Protein AF-A0AAD1XT07-F1 (afdb_monomer_lite)

Structure (mmCIF, N/CA/C/O backbone):
data_AF-A0AAD1XT07-F1
#
_entry.id   AF-A0AAD1XT07-F1
#
loop_
_atom_site.group_PDB
_atom_site.id
_atom_site.type_symbol
_atom_site.label_atom_id
_atom_site.label_alt_id
_atom_site.label_comp_id
_atom_site.label_asym_id
_atom_site.label_entity_id
_atom_site.label_seq_id
_atom_site.pdbx_PDB_ins_code
_atom_site.Cartn_x
_atom_site.Cartn_y
_atom_site.Cartn_z
_atom_site.occupancy
_atom_site.B_iso_or_equiv
_atom_site.auth_seq_id
_atom_site.auth_comp_id
_atom_site.auth_asym_id
_atom_site.auth_atom_id
_atom_site.pdbx_PDB_model_num
ATOM 1 N N . MET A 1 1 ? -19.872 -2.589 1.387 1.00 50.25 1 MET A N 1
ATOM 2 C CA . MET A 1 1 ? -18.636 -1.985 0.852 1.00 50.25 1 MET A CA 1
ATOM 3 C C . MET A 1 1 ? -17.507 -2.382 1.775 1.00 50.25 1 MET A C 1
ATOM 5 O O . MET A 1 1 ? -17.682 -2.273 2.985 1.00 50.25 1 MET A O 1
ATOM 9 N N . GLU A 1 2 ? -16.414 -2.900 1.229 1.00 65.00 2 GLU A N 1
ATOM 10 C CA . GLU A 1 2 ? -15.207 -3.196 1.999 1.00 65.00 2 GLU A CA 1
ATOM 11 C C . GLU A 1 2 ? -14.574 -1.876 2.467 1.00 65.00 2 GLU A C 1
ATOM 13 O O . GLU A 1 2 ? -14.536 -0.894 1.723 1.00 65.00 2 GLU A O 1
ATOM 18 N N . LYS A 1 3 ? -14.186 -1.806 3.741 1.00 82.50 3 LYS A N 1
ATOM 19 C CA . LYS A 1 3 ? -13.629 -0.598 4.353 1.00 82.50 3 LYS A CA 1
ATOM 20 C C . LYS A 1 3 ? -12.147 -0.494 3.985 1.00 82.50 3 LYS A C 1
ATOM 22 O O . LYS A 1 3 ? -11.335 -1.230 4.542 1.00 82.50 3 LYS A O 1
ATOM 27 N N . ALA A 1 4 ? -11.799 0.413 3.075 1.00 87.38 4 ALA A N 1
ATOM 28 C CA . ALA A 1 4 ? -10.435 0.557 2.566 1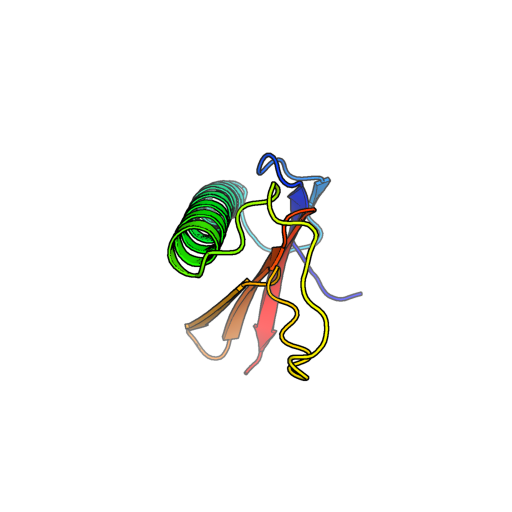.00 87.38 4 ALA A CA 1
ATOM 29 C C . ALA A 1 4 ? -9.928 2.007 2.609 1.00 87.38 4 ALA A C 1
ATOM 31 O O . ALA A 1 4 ? -10.699 2.968 2.510 1.00 87.38 4 ALA A O 1
ATOM 32 N N . LEU A 1 5 ? -8.614 2.131 2.775 1.00 90.50 5 LEU A N 1
ATOM 33 C CA . LEU A 1 5 ? -7.829 3.320 2.484 1.00 90.50 5 LEU A CA 1
ATOM 34 C C . LEU A 1 5 ? -7.291 3.177 1.062 1.00 90.50 5 LEU A C 1
ATOM 36 O O . LEU A 1 5 ? -6.676 2.167 0.729 1.00 90.50 5 LEU A O 1
ATOM 40 N N . VAL A 1 6 ? -7.498 4.199 0.247 1.00 90.44 6 VAL A N 1
ATOM 41 C CA . VAL A 1 6 ? -6.986 4.297 -1.114 1.00 90.44 6 VAL A CA 1
ATOM 42 C C . VAL A 1 6 ? -6.045 5.486 -1.180 1.00 90.44 6 VAL A C 1
ATOM 44 O O . VAL A 1 6 ? -6.427 6.612 -0.846 1.00 90.44 6 VAL A O 1
ATOM 47 N N . LEU A 1 7 ? -4.820 5.218 -1.613 1.00 90.50 7 LEU A N 1
ATOM 48 C CA . LEU A 1 7 ? -3.809 6.213 -1.923 1.00 90.50 7 LEU A CA 1
ATOM 49 C C . LEU A 1 7 ? -3.588 6.258 -3.435 1.00 90.50 7 LEU A C 1
ATOM 51 O O . LEU A 1 7 ? -3.616 5.214 -4.087 1.00 90.50 7 LEU A O 1
ATOM 55 N N . ASP A 1 8 ? -3.327 7.439 -3.982 1.00 88.38 8 ASP A N 1
ATOM 56 C CA . ASP A 1 8 ? -2.800 7.557 -5.343 1.00 88.38 8 ASP A CA 1
ATOM 57 C C . ASP A 1 8 ? -1.316 7.154 -5.401 1.00 88.38 8 ASP A C 1
ATOM 59 O O . ASP A 1 8 ? -0.674 6.865 -4.384 1.00 88.38 8 ASP A O 1
ATOM 63 N N . ASN A 1 9 ? -0.750 7.154 -6.605 1.00 80.69 9 ASN A N 1
ATOM 64 C CA . ASN A 1 9 ? 0.663 6.865 -6.836 1.00 80.69 9 ASN A CA 1
ATOM 65 C C . ASN A 1 9 ? 1.641 7.889 -6.228 1.00 80.69 9 ASN A C 1
ATOM 67 O O . ASN A 1 9 ? 2.829 7.601 -6.112 1.00 80.69 9 ASN A O 1
ATOM 71 N N . THR A 1 10 ? 1.173 9.061 -5.791 1.00 82.75 10 THR A N 1
ATOM 72 C CA . THR A 1 10 ? 1.990 10.035 -5.049 1.00 82.75 10 THR A CA 1
ATOM 73 C C . THR A 1 10 ? 1.987 9.762 -3.540 1.00 82.75 10 THR A C 1
ATOM 75 O O . THR A 1 10 ? 2.774 10.350 -2.781 1.00 82.75 10 THR A O 1
ATOM 78 N N . GLY A 1 11 ? 1.143 8.822 -3.104 1.00 82.81 11 GLY A N 1
ATOM 79 C CA . GLY A 1 11 ? 0.935 8.439 -1.718 1.00 82.81 11 GLY A CA 1
ATOM 80 C C . GLY A 1 11 ? -0.043 9.351 -0.976 1.00 82.81 11 GLY A C 1
ATOM 81 O O . GLY A 1 11 ? -0.027 9.346 0.259 1.00 82.81 11 GLY A O 1
ATOM 82 N N . LEU A 1 12 ? -0.851 10.144 -1.686 1.00 87.81 12 LEU A N 1
ATOM 83 C CA . LEU A 1 12 ? -1.903 10.975 -1.101 1.00 87.81 12 LEU A CA 1
ATOM 84 C C . LEU A 1 12 ? -3.193 10.177 -0.937 1.00 87.81 12 LEU A C 1
ATOM 86 O O . LEU A 1 12 ? -3.537 9.343 -1.767 1.00 87.81 12 LEU A O 1
ATOM 90 N N . VAL A 1 13 ? -3.925 10.456 0.141 1.00 88.94 13 VAL A N 1
ATOM 91 C CA . VAL A 1 13 ? -5.209 9.809 0.428 1.00 88.94 13 VAL A CA 1
ATOM 92 C C . VAL A 1 13 ? -6.277 10.305 -0.545 1.00 88.94 13 VAL A C 1
ATOM 94 O O . VAL A 1 13 ? -6.641 11.477 -0.516 1.00 88.94 13 VAL A O 1
ATOM 97 N N . VAL A 1 14 ? -6.815 9.396 -1.358 1.00 89.81 14 VAL A N 1
ATOM 98 C CA . VAL A 1 14 ? -7.923 9.663 -2.292 1.00 89.81 14 VAL A CA 1
ATOM 99 C C . VAL A 1 14 ? -9.260 9.251 -1.678 1.00 89.81 14 VAL A C 1
ATOM 101 O O . VAL A 1 14 ? -10.282 9.898 -1.890 1.00 89.81 14 VAL A O 1
ATOM 104 N N . GLN A 1 15 ? -9.256 8.186 -0.875 1.00 86.56 15 GLN A N 1
ATOM 105 C CA . GLN A 1 15 ? -10.440 7.701 -0.176 1.00 86.56 15 GLN A CA 1
ATOM 106 C C . GLN A 1 15 ? -10.029 7.055 1.144 1.00 86.56 15 GLN A C 1
ATOM 108 O O . GLN A 1 15 ? -9.130 6.223 1.171 1.00 86.56 15 GLN A O 1
ATOM 113 N N . ASN A 1 16 ? -10.703 7.389 2.243 1.00 85.06 16 ASN A N 1
ATOM 114 C CA . ASN A 1 16 ? -10.519 6.691 3.512 1.00 85.06 16 ASN A CA 1
ATOM 115 C C . ASN A 1 16 ? -11.873 6.286 4.092 1.00 85.06 16 ASN A C 1
ATOM 117 O O . ASN A 1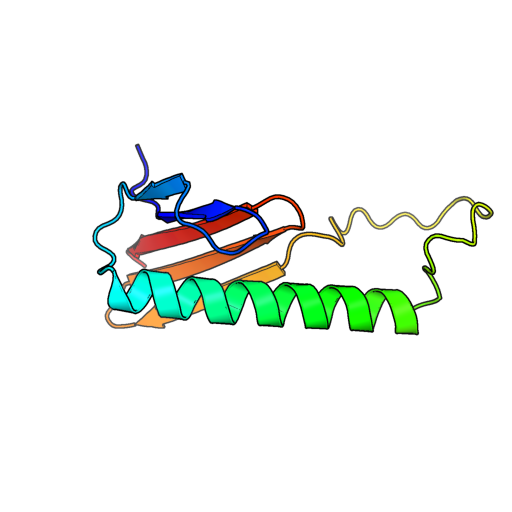 16 ? -12.465 6.999 4.896 1.00 85.06 16 ASN A O 1
ATOM 121 N N . ASN A 1 17 ? -12.348 5.114 3.674 1.00 83.69 17 ASN A N 1
ATOM 122 C CA . ASN A 1 17 ? -13.527 4.467 4.251 1.00 83.69 17 ASN A CA 1
ATOM 123 C C . ASN A 1 17 ? -13.130 3.394 5.279 1.00 83.69 17 ASN A C 1
ATOM 125 O O . ASN A 1 17 ? -13.945 2.543 5.644 1.00 83.69 17 ASN A O 1
ATOM 129 N N . SER A 1 18 ? -11.864 3.401 5.706 1.00 78.44 18 SER A N 1
ATOM 130 C CA . SER A 1 18 ? -11.295 2.441 6.643 1.00 78.44 18 SER A CA 1
ATOM 131 C C . SER A 1 18 ? -11.369 2.921 8.092 1.00 78.44 18 SER A C 1
ATOM 133 O O . SER A 1 18 ? -11.629 4.086 8.372 1.00 78.44 18 SER A O 1
ATOM 135 N N . GLU A 1 19 ? -11.116 2.009 9.031 1.00 75.88 19 GLU A N 1
ATOM 136 C CA . GLU A 1 19 ? -10.868 2.347 10.442 1.00 75.88 19 GLU A CA 1
ATOM 137 C C . GLU A 1 19 ? -9.378 2.665 10.699 1.00 75.88 19 GLU A C 1
ATOM 139 O O . GLU A 1 19 ? -8.922 2.666 11.842 1.00 75.88 19 GLU A O 1
ATOM 144 N N . LEU A 1 20 ? -8.589 2.903 9.642 1.00 81.00 20 LEU A N 1
ATOM 145 C CA . LEU A 1 20 ? -7.169 3.226 9.749 1.00 81.00 20 LEU A CA 1
ATOM 146 C C . LEU A 1 20 ? -7.007 4.703 10.129 1.00 81.00 20 LEU A C 1
ATOM 148 O O . LEU A 1 20 ? -7.542 5.595 9.472 1.00 81.00 20 LEU A O 1
ATOM 152 N N . SER A 1 21 ? -6.235 4.956 11.186 1.00 83.38 21 SER A N 1
ATOM 153 C CA . SER A 1 21 ? -5.881 6.319 11.605 1.00 83.38 21 SER A CA 1
ATOM 154 C C . SER A 1 21 ? -5.010 7.042 10.571 1.00 83.38 21 SER A C 1
ATOM 156 O O . SER A 1 21 ? -4.261 6.401 9.833 1.00 83.38 21 SER A O 1
ATOM 158 N N . ASP A 1 22 ? -5.001 8.378 10.602 1.00 80.00 22 ASP A N 1
ATOM 159 C CA . ASP A 1 22 ? -4.149 9.210 9.733 1.00 80.00 22 ASP A CA 1
ATOM 160 C C . ASP A 1 22 ? -2.657 8.874 9.869 1.00 80.00 22 ASP A C 1
ATOM 162 O O . ASP A 1 22 ? -1.911 8.857 8.889 1.00 80.00 22 ASP A O 1
ATOM 166 N N . LYS A 1 23 ? -2.215 8.533 11.086 1.00 81.75 23 LYS A N 1
ATOM 167 C CA . LYS A 1 23 ? -0.838 8.087 11.341 1.00 81.75 23 LYS A CA 1
ATOM 168 C C . LYS A 1 23 ? -0.518 6.800 10.577 1.00 81.75 23 LYS A C 1
ATOM 170 O O . LYS A 1 23 ? 0.561 6.680 10.004 1.00 81.75 23 LYS A O 1
ATOM 175 N N . LEU A 1 24 ? -1.455 5.853 10.562 1.00 82.75 24 LEU A N 1
ATOM 176 C CA . LEU A 1 24 ? -1.304 4.592 9.843 1.00 82.75 24 LEU A CA 1
ATOM 177 C C . LEU A 1 24 ? -1.387 4.802 8.325 1.00 82.75 24 LEU A C 1
ATOM 179 O O . LEU A 1 24 ? -0.605 4.198 7.596 1.00 82.75 24 LEU A O 1
ATOM 183 N N . ALA A 1 25 ? -2.239 5.717 7.853 1.00 83.19 25 ALA A N 1
ATOM 184 C CA . ALA A 1 25 ? -2.278 6.121 6.448 1.00 83.19 25 ALA A CA 1
ATOM 185 C C . ALA A 1 25 ? -0.932 6.704 5.976 1.00 83.19 25 ALA A C 1
ATOM 187 O O . ALA A 1 25 ? -0.430 6.324 4.918 1.00 83.19 25 ALA A O 1
ATOM 188 N N . GLY A 1 26 ? -0.293 7.546 6.797 1.00 85.75 26 GLY A N 1
ATOM 189 C CA . GLY A 1 26 ? 1.055 8.056 6.531 1.00 85.75 26 GLY A CA 1
ATOM 190 C C . GLY A 1 26 ? 2.115 6.950 6.453 1.00 85.75 26 GLY A C 1
ATOM 191 O O . GLY A 1 26 ? 2.958 6.961 5.557 1.00 85.75 26 GLY A O 1
ATOM 192 N N . SER A 1 27 ? 2.054 5.952 7.340 1.00 88.69 27 SER A N 1
ATOM 193 C CA . SER A 1 27 ? 2.949 4.787 7.271 1.00 88.69 27 SER A CA 1
ATOM 194 C C . SER A 1 27 ? 2.727 3.948 6.007 1.00 88.69 27 SER A C 1
ATOM 196 O O . SER A 1 27 ? 3.699 3.558 5.364 1.00 88.69 27 SER A O 1
ATOM 198 N N . ILE A 1 28 ? 1.472 3.715 5.612 1.00 88.50 28 ILE A N 1
ATOM 199 C CA . ILE A 1 28 ? 1.125 2.972 4.388 1.00 88.50 28 ILE A CA 1
ATOM 200 C C . 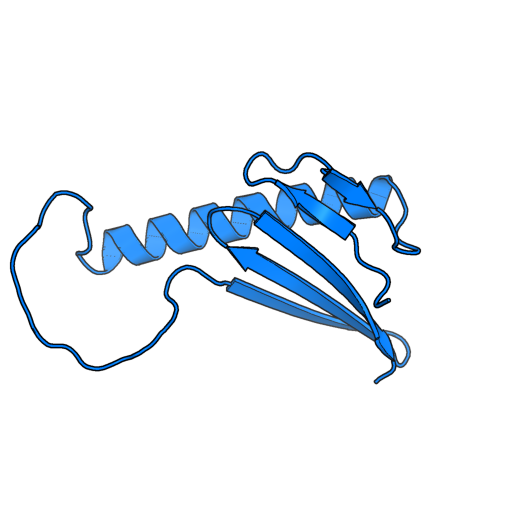ILE A 1 28 ? 1.626 3.712 3.141 1.00 88.50 28 ILE A C 1
ATOM 202 O O . ILE A 1 28 ? 2.154 3.076 2.233 1.00 88.50 28 ILE A O 1
ATOM 206 N N . SER A 1 29 ? 1.550 5.045 3.121 1.00 87.50 29 SER A N 1
ATOM 207 C CA . SER A 1 29 ? 2.123 5.876 2.051 1.00 87.50 29 SER A CA 1
ATOM 208 C C . SER A 1 29 ? 3.639 5.672 1.900 1.00 87.50 29 SER A C 1
ATOM 210 O O . SER A 1 29 ? 4.142 5.499 0.790 1.00 87.50 29 SER A O 1
ATOM 212 N N . GLY A 1 30 ? 4.381 5.600 3.011 1.00 86.44 30 GLY A N 1
ATOM 213 C CA . GLY A 1 30 ? 5.818 5.296 2.983 1.00 86.44 30 GLY A CA 1
ATOM 214 C C . GLY A 1 30 ? 6.138 3.879 2.484 1.00 86.44 30 GLY A C 1
ATOM 215 O O . GLY A 1 30 ? 7.072 3.689 1.701 1.00 86.44 30 GLY A O 1
ATOM 216 N N . ILE A 1 31 ? 5.341 2.891 2.903 1.00 86.31 31 ILE A N 1
ATOM 217 C CA . ILE A 1 31 ? 5.466 1.494 2.456 1.00 86.31 31 ILE A CA 1
ATOM 218 C C . ILE A 1 31 ? 5.205 1.388 0.950 1.00 86.31 31 ILE A C 1
ATOM 220 O O . ILE A 1 31 ? 6.004 0.791 0.235 1.00 86.31 31 ILE A O 1
ATOM 224 N N . SER A 1 32 ? 4.131 2.018 0.469 1.00 84.94 32 SER A N 1
ATOM 225 C CA . SER A 1 32 ? 3.757 2.082 -0.948 1.00 84.94 32 SER A CA 1
ATOM 226 C C . SER A 1 32 ? 4.908 2.582 -1.823 1.00 84.94 32 SER A C 1
ATOM 228 O O . SER A 1 32 ? 5.330 1.892 -2.750 1.00 84.94 32 SER A O 1
ATOM 230 N N . LYS A 1 33 ? 5.507 3.724 -1.46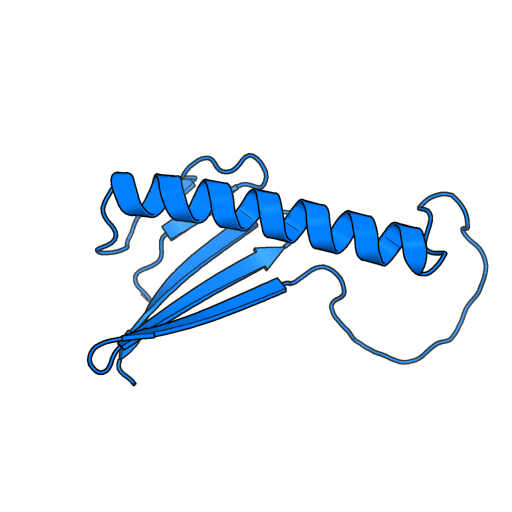0 1.00 84.56 33 LYS A N 1
ATOM 231 C CA . LYS A 1 33 ? 6.650 4.294 -2.192 1.00 84.56 33 LYS A CA 1
ATOM 232 C C . LYS A 1 33 ? 7.852 3.356 -2.221 1.00 84.56 33 LYS A C 1
ATOM 234 O O . LYS A 1 33 ? 8.512 3.232 -3.247 1.00 84.56 33 LYS A O 1
ATOM 239 N N . SER A 1 34 ? 8.123 2.679 -1.107 1.00 86.31 34 SER A N 1
ATOM 240 C CA . SER A 1 34 ? 9.234 1.725 -1.022 1.00 86.31 34 SER A CA 1
ATOM 241 C C . SER A 1 34 ? 8.993 0.508 -1.921 1.00 86.31 34 SER A C 1
ATOM 243 O O . SER A 1 34 ? 9.904 0.060 -2.610 1.00 86.31 34 SER A O 1
ATOM 245 N N . LEU A 1 35 ? 7.758 -0.002 -1.965 1.00 83.00 35 LEU A N 1
ATOM 246 C CA . LEU A 1 35 ? 7.377 -1.108 -2.845 1.00 83.00 35 LEU A CA 1
ATOM 247 C C . LEU A 1 35 ? 7.481 -0.731 -4.327 1.00 83.00 35 LEU A C 1
ATOM 249 O O . LEU A 1 35 ? 8.005 -1.517 -5.111 1.00 83.00 35 LEU A O 1
ATOM 253 N N . GLN A 1 36 ? 7.056 0.477 -4.704 1.00 78.56 36 GLN A N 1
ATOM 254 C CA . GLN A 1 36 ? 7.217 0.980 -6.072 1.00 78.56 36 GLN A CA 1
ATOM 255 C C . GLN A 1 36 ? 8.696 1.094 -6.464 1.00 78.56 36 GLN A C 1
ATOM 257 O O . GLN A 1 36 ? 9.085 0.628 -7.530 1.00 78.56 36 GLN A O 1
ATOM 262 N N . GLN A 1 37 ? 9.549 1.619 -5.578 1.00 83.00 37 GLN A N 1
ATOM 263 C CA . GLN A 1 37 ? 10.995 1.699 -5.820 1.00 83.00 37 GLN A CA 1
ATOM 264 C C . GLN A 1 37 ? 11.645 0.320 -5.999 1.00 83.00 37 GLN A C 1
ATOM 266 O O . GLN A 1 37 ? 12.510 0.153 -6.859 1.00 83.00 37 GLN A O 1
ATOM 271 N N . ILE A 1 38 ? 11.228 -0.676 -5.210 1.00 80.88 38 ILE A N 1
ATOM 272 C CA . ILE A 1 38 ? 11.696 -2.061 -5.356 1.00 80.88 38 ILE A CA 1
ATOM 273 C C . ILE A 1 38 ? 11.243 -2.635 -6.701 1.00 80.88 38 ILE A C 1
ATOM 275 O O . ILE A 1 38 ? 12.055 -3.236 -7.401 1.00 80.88 38 ILE A O 1
ATOM 279 N N . ALA A 1 39 ? 9.987 -2.412 -7.092 1.00 75.75 39 ALA A N 1
ATOM 280 C CA . ALA A 1 39 ? 9.463 -2.867 -8.377 1.00 75.75 39 ALA A CA 1
ATOM 281 C C . ALA A 1 39 ? 10.237 -2.254 -9.558 1.00 75.75 39 ALA A C 1
ATOM 283 O O . ALA A 1 39 ? 10.670 -2.969 -10.459 1.00 75.75 39 ALA A O 1
ATOM 284 N N . GLU A 1 40 ? 10.493 -0.943 -9.523 1.00 77.69 40 GLU A N 1
ATOM 285 C CA . GLU A 1 40 ? 11.318 -0.255 -10.522 1.00 77.69 40 GLU A CA 1
ATOM 286 C C . GLU A 1 40 ? 12.749 -0.801 -10.576 1.00 77.69 40 GLU A C 1
ATOM 288 O O . GLU A 1 40 ? 13.316 -0.955 -11.657 1.00 77.69 40 GLU A O 1
ATOM 293 N N . PHE A 1 41 ? 13.350 -1.091 -9.421 1.00 79.38 41 PHE A N 1
ATOM 294 C CA . PHE A 1 41 ? 14.691 -1.663 -9.342 1.00 79.38 41 PHE A CA 1
ATOM 295 C C . PHE A 1 41 ? 14.754 -3.073 -9.943 1.00 79.38 41 PHE A C 1
ATOM 297 O O . PHE A 1 41 ? 15.654 -3.355 -10.733 1.00 79.38 41 PHE A O 1
ATOM 304 N N . VAL A 1 42 ? 13.788 -3.937 -9.621 1.00 73.06 42 VAL A N 1
ATOM 305 C CA . VAL A 1 42 ? 13.693 -5.292 -10.185 1.00 73.06 42 VAL A CA 1
ATOM 306 C C . VAL A 1 42 ? 13.496 -5.236 -11.701 1.00 73.06 42 VAL A C 1
ATOM 308 O O . VAL A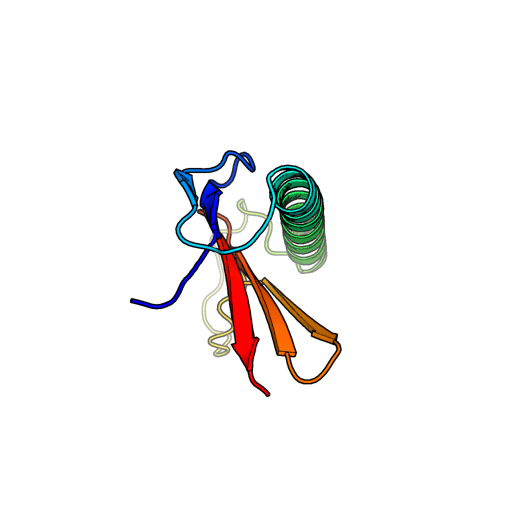 1 42 ? 14.198 -5.937 -12.427 1.00 73.06 42 VAL A O 1
ATOM 311 N N . ASN A 1 43 ? 12.631 -4.345 -12.196 1.00 71.12 43 ASN A N 1
ATOM 312 C CA . ASN A 1 43 ? 12.426 -4.158 -13.636 1.00 71.12 43 ASN A CA 1
ATOM 313 C C . ASN A 1 43 ? 13.707 -3.710 -14.357 1.00 71.12 43 ASN A C 1
ATOM 315 O O . ASN A 1 43 ? 14.014 -4.228 -15.428 1.00 71.12 43 ASN A O 1
ATOM 319 N N . LYS A 1 44 ? 14.500 -2.819 -13.743 1.00 73.12 44 LYS A N 1
ATOM 320 C CA . LYS A 1 44 ? 15.810 -2.400 -14.274 1.00 73.12 44 LYS A CA 1
ATOM 321 C C . LYS A 1 44 ? 16.828 -3.543 -14.319 1.00 73.12 44 LYS A C 1
ATOM 323 O O . LYS A 1 44 ? 17.610 -3.603 -15.261 1.00 73.12 44 LYS A O 1
ATOM 328 N N . ILE A 1 45 ? 16.847 -4.431 -13.319 1.00 73.88 45 ILE A N 1
ATOM 329 C CA . ILE A 1 45 ? 17.758 -5.591 -13.306 1.00 73.88 45 ILE A CA 1
ATOM 330 C C . ILE A 1 45 ? 17.373 -6.608 -14.381 1.00 73.88 45 ILE A C 1
ATOM 332 O O . ILE A 1 45 ? 18.255 -7.162 -15.032 1.00 73.88 45 ILE A O 1
ATOM 336 N N . ASN A 1 46 ? 16.075 -6.837 -14.582 1.00 68.44 46 ASN A N 1
ATOM 337 C CA . ASN A 1 46 ? 15.575 -7.847 -15.513 1.00 68.44 46 ASN A CA 1
ATOM 338 C C . ASN A 1 46 ? 15.699 -7.448 -16.995 1.00 68.44 46 ASN A C 1
ATOM 340 O O . ASN A 1 46 ? 15.199 -8.168 -17.850 1.00 68.44 46 ASN A O 1
ATOM 344 N N . GLY A 1 47 ? 16.343 -6.322 -17.320 1.00 54.97 47 GLY A N 1
ATOM 345 C CA . GLY A 1 47 ? 16.537 -5.888 -18.706 1.00 54.97 47 GLY A CA 1
ATOM 346 C C . GLY A 1 47 ? 15.283 -5.320 -19.374 1.00 54.97 47 GLY A C 1
ATOM 347 O O . GLY A 1 47 ? 15.376 -4.833 -20.492 1.00 54.97 47 GLY A O 1
ATOM 348 N N . ASN A 1 48 ? 14.144 -5.271 -18.672 1.00 56.78 48 ASN A N 1
ATOM 349 C CA . ASN A 1 48 ? 12.944 -4.553 -19.105 1.00 56.78 48 ASN A CA 1
ATOM 350 C C . ASN A 1 48 ? 13.131 -3.048 -18.864 1.00 56.78 48 ASN A C 1
ATOM 352 O O . ASN A 1 48 ? 12.415 -2.410 -18.087 1.00 56.78 48 ASN A O 1
ATOM 356 N N . SER A 1 49 ? 14.151 -2.478 -19.504 1.00 44.81 49 SER A N 1
ATOM 357 C CA . SER A 1 49 ? 14.244 -1.037 -19.668 1.00 44.81 49 SER A CA 1
ATOM 358 C C . SER A 1 49 ? 13.083 -0.612 -20.573 1.00 44.81 49 SER A C 1
ATOM 360 O O . SER A 1 49 ? 12.836 -1.278 -21.578 1.00 44.81 49 SER A O 1
ATOM 362 N N . PRO A 1 50 ? 12.367 0.485 -20.282 1.00 49.84 50 PRO A N 1
ATOM 363 C CA . PRO A 1 50 ? 11.266 0.956 -21.129 1.00 49.84 50 PRO A CA 1
ATOM 364 C C . PRO A 1 50 ? 11.683 1.328 -22.569 1.00 49.84 50 PRO A C 1
ATOM 366 O O . PRO A 1 50 ? 10.816 1.676 -23.368 1.00 49.84 50 PRO A O 1
ATOM 369 N N . ASP A 1 51 ? 12.975 1.233 -22.900 1.00 47.88 51 ASP A N 1
ATOM 370 C CA . ASP A 1 51 ? 13.553 1.552 -24.205 1.00 47.88 51 ASP A CA 1
ATOM 371 C C . ASP A 1 51 ? 13.760 0.341 -25.141 1.00 47.88 51 ASP A C 1
ATOM 373 O O . ASP A 1 51 ? 14.013 0.556 -26.325 1.00 47.88 51 ASP A O 1
ATOM 377 N N . ASP A 1 52 ? 13.596 -0.910 -24.687 1.00 46.34 52 ASP A N 1
ATOM 378 C CA . ASP A 1 52 ? 13.729 -2.092 -25.561 1.00 46.34 52 ASP A CA 1
ATOM 379 C C . ASP A 1 52 ? 12.352 -2.626 -25.991 1.00 46.34 52 ASP A C 1
ATOM 381 O O . ASP A 1 52 ? 11.805 -3.584 -25.451 1.00 46.34 52 ASP A O 1
ATOM 385 N N . GLN A 1 53 ? 11.764 -1.971 -26.998 1.00 49.78 53 GLN A N 1
ATOM 386 C CA . GLN A 1 53 ? 10.529 -2.407 -27.664 1.00 49.78 53 GLN A CA 1
ATOM 387 C C . GLN A 1 53 ? 10.755 -3.497 -28.722 1.00 49.78 53 GLN A C 1
ATOM 389 O O . GLN A 1 53 ? 10.249 -3.373 -29.831 1.00 49.78 53 GLN A O 1
ATOM 394 N N . ASN A 1 54 ? 11.492 -4.563 -28.425 1.00 49.53 54 ASN A N 1
ATOM 395 C CA . ASN A 1 54 ? 11.487 -5.758 -29.270 1.00 49.53 54 ASN A CA 1
ATOM 396 C C . ASN A 1 54 ? 11.863 -6.975 -28.428 1.00 49.53 54 ASN A C 1
ATOM 398 O O . ASN A 1 54 ? 13.033 -7.152 -28.118 1.00 49.53 54 ASN A O 1
ATOM 402 N N . GLU A 1 55 ? 10.881 -7.799 -28.072 1.00 48.06 55 GLU A N 1
ATOM 403 C CA . GLU A 1 55 ? 10.833 -9.220 -28.444 1.00 48.06 55 GLU A CA 1
ATOM 404 C C . GLU A 1 55 ? 9.594 -9.875 -27.810 1.00 48.06 55 GLU A C 1
ATOM 406 O O . GLU A 1 55 ? 9.284 -9.692 -26.633 1.00 48.06 55 GLU A O 1
ATOM 411 N N . GLU A 1 56 ? 8.835 -10.564 -28.661 1.00 58.03 56 GLU A N 1
ATOM 412 C CA . GLU A 1 56 ? 7.629 -11.322 -28.334 1.00 58.03 56 GLU A CA 1
ATOM 413 C C . GLU A 1 56 ? 7.949 -12.602 -27.539 1.00 58.03 56 GLU A C 1
ATOM 415 O O . GLU A 1 56 ? 9.021 -13.190 -27.667 1.00 58.03 56 GLU A O 1
ATOM 420 N N . ASP A 1 57 ? 6.933 -13.051 -26.798 1.00 56.00 57 ASP A N 1
ATOM 421 C CA . ASP A 1 57 ? 6.740 -14.381 -26.212 1.00 56.00 57 ASP A CA 1
ATOM 422 C C . ASP A 1 57 ? 7.652 -14.822 -25.053 1.00 56.00 57 ASP A C 1
ATOM 424 O O . ASP A 1 57 ? 8.497 -15.710 -25.162 1.00 56.00 57 ASP A O 1
ATOM 428 N N . ALA A 1 58 ? 7.300 -14.346 -23.855 1.00 43.78 58 ALA A N 1
ATOM 429 C CA . ALA A 1 58 ? 7.301 -15.197 -22.670 1.00 43.78 58 ALA A CA 1
ATOM 430 C C . ALA A 1 58 ? 5.921 -15.119 -22.011 1.00 43.78 58 ALA A C 1
ATOM 432 O O . ALA A 1 58 ? 5.547 -14.129 -21.387 1.00 43.78 58 ALA A O 1
ATOM 433 N N . SER A 1 59 ? 5.148 -16.183 -22.203 1.00 51.44 59 SER A N 1
ATOM 434 C CA . SER A 1 59 ? 3.955 -16.486 -21.430 1.00 51.44 59 SER A CA 1
ATOM 435 C C . SER A 1 59 ? 4.307 -16.530 -19.943 1.00 51.44 59 SER A C 1
ATOM 437 O O . SER A 1 59 ? 4.855 -17.526 -19.488 1.00 51.44 59 SER A O 1
ATOM 439 N N . ASP A 1 60 ? 4.002 -15.464 -19.217 1.00 44.38 60 ASP A N 1
ATOM 440 C CA . ASP A 1 60 ? 3.764 -15.471 -17.779 1.00 44.38 60 ASP A CA 1
ATOM 441 C C . ASP A 1 60 ? 2.972 -14.198 -17.463 1.00 44.38 60 ASP A C 1
ATOM 443 O O . ASP A 1 60 ? 3.527 -13.102 -17.388 1.00 44.38 60 ASP A O 1
ATOM 447 N N . ASP A 1 61 ? 1.657 -14.352 -17.293 1.00 41.56 61 ASP A N 1
ATOM 448 C CA . ASP A 1 61 ? 0.714 -13.347 -16.782 1.00 41.56 61 ASP A CA 1
ATOM 449 C C . ASP A 1 61 ? 1.025 -12.982 -15.310 1.00 41.56 61 ASP A C 1
ATOM 451 O O . ASP A 1 61 ? 0.154 -12.965 -14.438 1.00 41.56 61 ASP A O 1
ATOM 455 N N . TYR A 1 62 ? 2.287 -12.700 -14.985 1.00 42.09 62 TYR A N 1
ATOM 456 C CA . TYR A 1 62 ? 2.599 -11.884 -13.830 1.00 42.09 62 TYR A CA 1
ATOM 457 C C . TYR A 1 62 ? 2.121 -10.479 -14.173 1.00 42.09 62 TYR A C 1
ATOM 459 O O . TYR A 1 62 ? 2.710 -9.798 -15.013 1.00 42.09 62 TYR A O 1
ATOM 467 N N . ASP A 1 63 ? 1.068 -10.023 -13.499 1.00 50.59 63 ASP A N 1
ATOM 468 C CA . ASP A 1 63 ? 0.791 -8.597 -13.359 1.00 50.59 63 ASP A CA 1
ATOM 469 C C . ASP A 1 63 ? 1.986 -7.958 -12.624 1.00 50.59 63 ASP A C 1
ATOM 471 O O . ASP A 1 63 ? 1.973 -7.740 -11.413 1.00 50.59 63 ASP A O 1
ATOM 475 N N . SER A 1 64 ? 3.080 -7.729 -13.363 1.00 54.06 64 SER A N 1
ATOM 476 C CA . SER A 1 64 ? 4.427 -7.333 -12.913 1.00 54.06 64 SER A CA 1
ATOM 477 C C . SER A 1 64 ? 4.475 -5.950 -12.264 1.00 54.06 64 SER A C 1
ATOM 479 O O . SER A 1 64 ? 5.534 -5.422 -11.923 1.00 54.06 64 SER A O 1
ATOM 481 N N . LYS A 1 65 ? 3.303 -5.347 -12.098 1.00 66.12 65 LYS A N 1
ATOM 482 C CA . LYS A 1 65 ? 3.086 -4.018 -11.565 1.00 66.12 65 LYS A CA 1
ATOM 483 C C . LYS A 1 65 ? 2.471 -4.061 -10.172 1.00 66.12 65 LYS A C 1
ATOM 485 O O . LYS A 1 65 ? 2.618 -3.080 -9.448 1.00 66.12 65 LYS A O 1
ATOM 490 N N . THR A 1 66 ? 1.851 -5.170 -9.768 1.00 77.94 66 THR A N 1
ATOM 491 C CA . THR A 1 66 ? 1.154 -5.258 -8.485 1.00 77.94 66 THR A CA 1
ATOM 492 C C . THR A 1 66 ? 2.015 -5.943 -7.421 1.00 77.94 66 THR A C 1
ATOM 494 O O . THR A 1 66 ? 2.369 -7.112 -7.537 1.00 77.94 66 THR A O 1
ATOM 497 N N . ASN A 1 67 ? 2.331 -5.222 -6.344 1.00 83.56 67 ASN A N 1
ATOM 498 C CA . ASN A 1 67 ? 3.006 -5.751 -5.161 1.00 83.56 67 ASN A CA 1
ATOM 499 C C . ASN A 1 67 ? 2.033 -5.813 -3.989 1.00 83.56 67 ASN A C 1
ATOM 501 O O . ASN A 1 67 ? 1.216 -4.911 -3.798 1.00 83.56 67 ASN A O 1
ATOM 505 N N . SER A 1 68 ? 2.149 -6.847 -3.160 1.00 88.00 68 SER A N 1
ATOM 506 C CA . SER A 1 68 ? 1.292 -7.007 -1.988 1.00 88.00 68 SER A CA 1
ATOM 507 C C . SER A 1 68 ? 2.081 -7.332 -0.728 1.00 88.00 68 SER A C 1
ATOM 509 O O . SER A 1 68 ? 2.976 -8.175 -0.745 1.00 88.00 68 SER A O 1
ATOM 511 N N . ILE A 1 69 ? 1.693 -6.708 0.381 1.00 88.44 69 ILE A N 1
ATOM 512 C CA . ILE A 1 69 ? 2.116 -7.072 1.732 1.00 88.44 69 ILE A CA 1
ATOM 513 C C . ILE A 1 69 ? 0.874 -7.472 2.520 1.00 88.44 69 ILE A C 1
ATOM 515 O O . ILE A 1 69 ? -0.098 -6.721 2.585 1.00 88.44 69 ILE A O 1
ATOM 519 N N . ASN A 1 70 ? 0.940 -8.624 3.182 1.00 91.25 70 ASN A N 1
ATOM 520 C CA . ASN A 1 70 ? -0.072 -9.056 4.137 1.00 91.25 70 ASN A CA 1
ATOM 521 C C . ASN A 1 70 ? 0.556 -9.108 5.531 1.00 91.25 70 ASN A C 1
ATOM 523 O O . ASN A 1 70 ? 1.543 -9.811 5.750 1.00 91.25 70 ASN A O 1
ATOM 527 N N . VAL A 1 71 ? -0.019 -8.375 6.481 1.00 89.62 71 VAL A N 1
ATOM 528 C CA . VAL A 1 71 ? 0.414 -8.375 7.883 1.00 89.62 71 VAL A CA 1
ATOM 529 C C . VAL A 1 71 ? -0.702 -8.954 8.738 1.00 89.62 71 VAL A C 1
ATOM 531 O O . VAL A 1 71 ? -1.774 -8.362 8.837 1.00 89.62 71 VAL A O 1
ATOM 534 N N . GLN A 1 72 ? -0.461 -10.102 9.369 1.00 93.00 72 GLN A N 1
ATOM 535 C CA . GLN A 1 72 ? -1.418 -10.721 10.288 1.00 93.00 72 GLN A CA 1
ATOM 536 C C . GLN A 1 72 ? -1.176 -10.251 11.725 1.00 93.00 72 GLN A C 1
ATOM 538 O O . GLN A 1 72 ? -0.046 -10.269 12.210 1.00 93.00 72 GLN A O 1
ATOM 543 N N . PHE A 1 73 ? -2.242 -9.852 12.415 1.00 86.56 73 PHE A N 1
ATOM 544 C CA . PHE A 1 73 ? -2.216 -9.446 13.821 1.00 86.56 73 PHE A CA 1
ATOM 545 C C . PHE A 1 73 ? -3.576 -9.707 14.470 1.00 86.56 73 PHE A C 1
ATOM 547 O O . PHE A 1 73 ? -4.605 -9.421 13.874 1.00 86.56 73 PHE A O 1
ATOM 554 N N . GLU A 1 74 ? -3.590 -10.245 15.693 1.00 89.88 74 GLU A N 1
ATOM 555 C CA . GLU A 1 74 ? -4.795 -10.376 16.540 1.00 89.88 74 GLU A CA 1
ATOM 556 C C . GLU A 1 74 ? -6.076 -10.862 15.812 1.00 89.88 74 GLU A C 1
ATOM 558 O O . GLU A 1 74 ? -7.153 -10.284 15.961 1.00 89.88 74 GLU A O 1
ATOM 563 N N . GLY A 1 75 ? -5.979 -11.915 14.991 1.00 90.06 75 GLY A N 1
ATOM 564 C CA . GLY A 1 75 ? -7.134 -12.448 14.244 1.00 90.06 75 GLY A CA 1
ATOM 565 C C . GLY A 1 75 ? -7.639 -11.536 13.115 1.00 90.06 75 GLY A C 1
ATOM 566 O O . GLY A 1 75 ? -8.793 -11.631 12.688 1.00 90.06 75 GLY A O 1
ATOM 567 N N . LYS A 1 76 ? -6.787 -10.624 12.651 1.00 89.94 76 LYS A N 1
ATOM 568 C CA . LYS A 1 76 ? -7.000 -9.747 11.505 1.00 89.94 76 LYS A CA 1
ATOM 569 C C . LYS A 1 76 ? -5.807 -9.821 10.559 1.00 89.94 76 LYS A C 1
ATOM 571 O O . LYS A 1 76 ? -4.701 -10.200 10.941 1.00 89.94 76 LYS A O 1
ATOM 576 N N . THR A 1 77 ? -6.040 -9.405 9.324 1.00 90.88 77 THR A N 1
ATOM 577 C CA . THR A 1 77 ? -5.009 -9.191 8.312 1.00 90.88 77 THR A CA 1
ATOM 578 C C . THR A 1 77 ? -5.137 -7.770 7.783 1.00 90.88 77 THR A C 1
ATOM 580 O O . THR A 1 77 ? -6.237 -7.351 7.430 1.00 90.88 77 THR A O 1
ATOM 583 N N . LEU A 1 78 ? -4.027 -7.032 7.756 1.00 90.25 78 LEU A N 1
ATOM 584 C CA . LEU A 1 78 ? -3.870 -5.820 6.957 1.00 90.25 78 LEU A CA 1
ATOM 585 C C . LEU A 1 78 ? -3.299 -6.236 5.606 1.00 90.25 78 LEU A C 1
ATOM 587 O O . LEU A 1 78 ? -2.167 -6.716 5.537 1.00 90.25 78 LEU A O 1
ATOM 591 N N . ASP A 1 79 ? -4.080 -6.042 4.555 1.00 91.06 79 ASP A N 1
ATOM 592 C CA . ASP A 1 79 ? -3.642 -6.234 3.180 1.00 91.06 79 ASP A CA 1
ATOM 593 C C . ASP A 1 79 ? -3.285 -4.866 2.598 1.00 91.06 79 ASP A C 1
ATOM 595 O O . ASP A 1 79 ? -4.109 -3.951 2.621 1.00 91.06 79 ASP A O 1
ATOM 599 N N . ILE A 1 80 ? -2.059 -4.723 2.099 1.00 91.25 80 ILE A N 1
ATOM 600 C CA . ILE A 1 80 ? -1.592 -3.563 1.338 1.00 91.25 80 ILE A CA 1
ATOM 601 C C . ILE A 1 80 ? -1.282 -4.064 -0.063 1.00 91.25 80 ILE A C 1
ATOM 603 O O . ILE A 1 80 ? -0.364 -4.861 -0.234 1.00 91.25 80 ILE A O 1
ATOM 607 N N . VAL A 1 81 ? -2.030 -3.597 -1.052 1.00 89.81 81 VAL A N 1
ATOM 608 C CA . VAL A 1 81 ? -1.831 -3.917 -2.466 1.00 89.81 81 VAL A CA 1
ATOM 609 C C . VAL A 1 81 ? -1.485 -2.626 -3.184 1.00 89.81 81 VAL A C 1
ATOM 611 O O . VAL A 1 81 ? -2.210 -1.642 -3.070 1.00 89.81 81 VAL A O 1
ATOM 614 N N . THR A 1 82 ? -0.367 -2.600 -3.893 1.00 87.88 82 THR A N 1
ATOM 615 C CA . THR A 1 82 ? 0.121 -1.417 -4.598 1.00 87.88 82 THR A CA 1
ATOM 616 C C . THR A 1 82 ? 0.404 -1.744 -6.048 1.00 87.88 82 THR A C 1
ATOM 618 O O . THR A 1 82 ? 0.958 -2.797 -6.346 1.00 87.88 82 THR A O 1
ATOM 621 N N . ASN A 1 83 ? 0.039 -0.830 -6.936 1.00 85.12 83 ASN A N 1
ATOM 622 C CA . ASN A 1 83 ? 0.438 -0.828 -8.331 1.00 85.12 83 ASN A CA 1
ATOM 623 C C . ASN A 1 83 ? 0.936 0.590 -8.722 1.00 85.12 83 ASN A C 1
ATOM 625 O O . ASN A 1 83 ? 0.980 1.488 -7.871 1.00 85.12 83 ASN A O 1
ATOM 629 N N . PRO A 1 84 ? 1.347 0.831 -9.980 1.00 82.00 84 PRO A N 1
ATOM 630 C CA . PRO A 1 84 ? 1.836 2.138 -10.422 1.00 82.00 84 PRO A CA 1
ATOM 631 C C . PRO A 1 84 ? 0.792 3.260 -10.401 1.00 82.00 84 PRO A C 1
ATOM 633 O O . PRO A 1 84 ? 1.156 4.429 -10.516 1.00 82.00 84 PRO A O 1
ATOM 636 N N . GLU A 1 85 ? -0.494 2.932 -10.281 1.00 84.56 85 GLU A N 1
ATOM 637 C CA . GLU A 1 85 ? -1.592 3.901 -10.294 1.00 84.56 85 GLU A CA 1
ATOM 638 C C . GLU A 1 85 ? -2.079 4.229 -8.881 1.00 84.56 85 GLU A C 1
ATOM 640 O O . GLU A 1 85 ? -2.413 5.377 -8.584 1.00 84.56 85 GLU A O 1
ATOM 645 N N . MET A 1 86 ? -2.110 3.235 -7.993 1.00 89.31 86 MET A N 1
ATOM 646 C CA . MET A 1 86 ? -2.729 3.362 -6.684 1.00 89.31 86 MET A CA 1
ATOM 647 C C . MET A 1 86 ? -2.212 2.348 -5.665 1.00 89.31 86 MET A C 1
ATOM 649 O O . MET A 1 86 ? -1.629 1.314 -5.980 1.00 89.31 86 MET A O 1
ATOM 653 N N . THR A 1 87 ? -2.483 2.637 -4.396 1.00 90.06 87 THR A N 1
ATOM 654 C CA . THR A 1 87 ? -2.331 1.687 -3.293 1.00 90.06 87 THR A CA 1
ATOM 655 C C . THR A 1 87 ? -3.635 1.550 -2.539 1.00 90.06 87 THR A C 1
ATOM 657 O O . THR A 1 87 ? -4.261 2.540 -2.175 1.00 90.06 87 THR A O 1
ATOM 660 N N . ILE A 1 88 ? -4.022 0.314 -2.263 1.00 91.44 88 ILE A N 1
ATOM 661 C CA . ILE A 1 88 ? -5.204 -0.026 -1.488 1.00 91.44 88 ILE A CA 1
ATOM 662 C C . ILE A 1 88 ? -4.740 -0.720 -0.216 1.00 91.44 88 ILE A C 1
ATOM 664 O O . ILE A 1 88 ? -3.993 -1.695 -0.264 1.00 91.44 88 ILE A O 1
ATOM 668 N N . ALA A 1 89 ? -5.200 -0.221 0.926 1.00 91.56 89 ALA A N 1
ATOM 669 C CA . ALA A 1 89 ? -5.000 -0.850 2.216 1.00 91.56 89 ALA A CA 1
ATOM 670 C C . ALA A 1 89 ? -6.344 -1.167 2.872 1.00 91.56 89 ALA A C 1
ATOM 672 O O . ALA A 1 89 ? -7.217 -0.305 2.983 1.00 91.56 89 ALA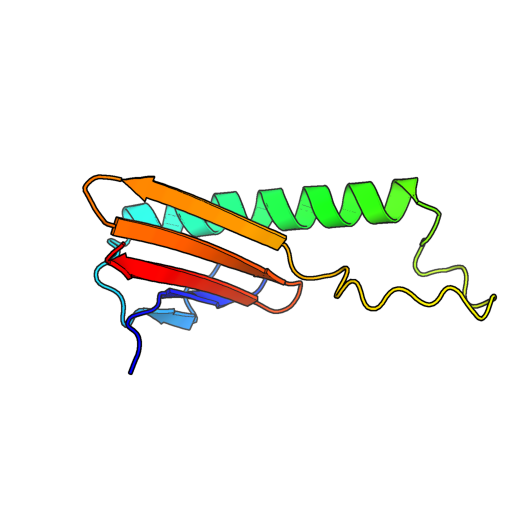 A O 1
ATOM 673 N N . SER A 1 90 ? -6.513 -2.402 3.331 1.00 91.38 90 SER A N 1
ATOM 674 C CA . SER A 1 90 ? -7.752 -2.862 3.960 1.00 91.38 90 SER A CA 1
ATOM 675 C C . SER A 1 90 ? -7.466 -3.789 5.136 1.00 91.38 90 SER A C 1
ATOM 677 O O . SER A 1 90 ? -6.409 -4.413 5.205 1.00 91.38 90 SER A O 1
ATOM 679 N N . ILE A 1 91 ? -8.396 -3.846 6.092 1.00 89.62 91 ILE A N 1
ATOM 680 C CA . ILE A 1 91 ? -8.339 -4.796 7.206 1.00 89.62 91 ILE A CA 1
ATOM 681 C C . ILE A 1 91 ? -9.489 -5.782 7.060 1.00 89.62 91 ILE A C 1
ATOM 683 O O . ILE A 1 91 ? -10.655 -5.379 7.054 1.00 89.62 91 ILE A O 1
ATOM 687 N N . ARG A 1 92 ? -9.167 -7.073 7.062 1.00 87.50 92 ARG A N 1
ATOM 688 C CA . ARG A 1 92 ? -10.144 -8.166 7.123 1.00 87.50 92 ARG A CA 1
ATOM 689 C C . ARG A 1 92 ? -9.907 -9.060 8.334 1.00 87.50 92 ARG A C 1
ATOM 691 O O . ARG A 1 92 ? -8.809 -9.102 8.884 1.00 87.50 92 ARG A O 1
ATOM 698 N N . LYS A 1 93 ? -10.956 -9.753 8.777 1.00 85.88 93 LYS A N 1
ATOM 699 C CA . LYS A 1 93 ? -10.834 -10.814 9.789 1.00 85.88 93 LYS A CA 1
ATOM 700 C C . LYS A 1 93 ? -10.210 -12.051 9.147 1.00 85.88 93 LYS A C 1
ATOM 702 O O . LYS A 1 93 ? -10.460 -12.296 7.965 1.00 85.88 93 LYS A O 1
ATOM 707 N N . THR A 1 94 ? -9.408 -12.774 9.918 1.00 74.75 94 THR A N 1
ATOM 708 C CA . THR A 1 94 ? -8.818 -14.051 9.498 1.00 74.75 94 THR A CA 1
ATOM 709 C C . THR A 1 94 ? -9.800 -15.203 9.664 1.00 74.75 94 THR A C 1
ATOM 711 O O . THR A 1 94 ? -10.653 -15.126 10.580 1.00 74.75 94 THR A O 1
#

Foldseek 3Di:
DFQKFKAWLQLHTPDGSHPDDPVRSVVLSVVQPVVQVVLVVVCVVVVVDVPPPDDDDDDDPPPSFKDWDWDDDDQKIWIWIYGNTMIMTGIDGD

Radius of gyration: 15.54 Å; chains: 1; bounding box: 36×28×46 Å

Sequence (94 aa):
MEKALVLDNTGLVVQNNSELSDKLAGSISGISKSLQQIAEFVNKINGNSPDDQNEEDASDDYDSKTNSINVQFEGKTLDIVTNPEMTIASIRKT

pLDDT: mean 77.29, std 15.25, range [41.56, 93.0]

Organism: Euplotes crassus (NCBI:txid5936)

Secondary structure (DSSP, 8-state):
---EEEEETTS-EEEE-SS--HHHHHHHHHHHHHHHHHHHHHHHHTT--TT------------TT-EEEEEEETTEEEEEEE-SSEEEEEEEE-